Protein AF-A0A815VTD9-F1 (afdb_monomer_lite)

Foldseek 3Di:
DDPPPDPFDKDKDKDAQDPDPCNVVVVVVVVVVVVVQCPDDDPPRWHWDDWDADPNRIIITITGDDPVPDPPPPPCVDPPVPPDDD

Organism: NCBI:txid433720

Sequence (86 aa):
IGSKSKPHRCVLKRVSVARSDNEKNELALAEREVQLLSSLKHPNIVSYIELSRSHDHHLNIVIAFCEGGDLYRNDTSIGLSDVWPS

Radius of gyration: 18.08 Å; chains: 1; bounding box: 44×25×56 Å

pLDDT: mean 75.38, std 15.13, range [36.12, 90.06]

InterPro domains:
  IPR000719 Protein kinase domain [PS50011] (1-86)
  IPR001245 Serine-threonine/tyrosine-protein kinase, catalytic domain [PF07714] (7-72)
  IPR011009 Protein kinase-like domain superfamily [SSF56112] (8-73)
  IPR051131 NEK Ser/Thr protein kinase family, NIMA subfamily [PTHR44899] (4-72)

Secondary structure (DSSP, 8-state):
---------EEEEEEE--SSTTHHHHHHHHHHHHHHHHH---TTSPPEEEEEE-TTSEEEEEEE--TT--S----TTS-TTSS---

Structure (mmCIF, N/CA/C/O backbone):
data_AF-A0A815VTD9-F1
#
_entry.id   AF-A0A815VTD9-F1
#
loop_
_atom_site.group_PDB
_atom_site.id
_atom_site.type_symbol
_atom_site.label_atom_id
_atom_site.label_alt_id
_atom_site.label_comp_id
_atom_site.label_asym_id
_atom_site.label_entity_id
_atom_site.label_seq_id
_atom_site.pdbx_PDB_ins_code
_atom_site.Cartn_x
_atom_site.Cartn_y
_atom_site.Cartn_z
_atom_site.occupancy
_atom_site.B_iso_or_equiv
_atom_site.auth_seq_id
_atom_site.auth_comp_id
_atom_site.auth_asym_id
_atom_site.auth_atom_id
_atom_site.pdbx_PDB_model_num
ATOM 1 N N . ILE A 1 1 ? -1.262 -17.111 31.116 1.00 36.12 1 ILE A N 1
ATOM 2 C CA . ILE A 1 1 ? -2.213 -17.468 30.034 1.00 36.12 1 ILE A CA 1
ATOM 3 C C . ILE A 1 1 ? -1.832 -16.615 28.834 1.00 36.12 1 ILE A C 1
ATOM 5 O O . ILE A 1 1 ? -2.028 -15.410 28.877 1.00 36.12 1 ILE A O 1
ATOM 9 N N . GLY A 1 2 ? -1.134 -17.197 27.856 1.00 46.81 2 GLY A N 1
ATOM 10 C CA . GLY A 1 2 ? -0.672 -16.460 26.680 1.00 46.81 2 GLY A CA 1
ATOM 11 C C . GLY A 1 2 ? -1.856 -16.124 25.783 1.00 46.81 2 GLY A C 1
ATOM 12 O O . GLY A 1 2 ? -2.568 -17.031 25.355 1.00 46.81 2 GLY A O 1
ATOM 13 N N . SER A 1 3 ? -2.082 -14.837 25.524 1.00 45.12 3 SER A N 1
ATOM 14 C CA . SER A 1 3 ? -3.075 -14.379 24.555 1.00 45.12 3 SER A CA 1
ATOM 15 C C . SER A 1 3 ? -2.738 -14.959 23.184 1.00 45.12 3 SER A C 1
ATOM 17 O O . SER A 1 3 ? -1.826 -14.491 22.508 1.00 45.12 3 SER A O 1
ATOM 19 N N . LYS A 1 4 ? -3.459 -16.005 22.772 1.00 49.84 4 LYS A N 1
ATOM 20 C CA . LYS A 1 4 ? -3.467 -16.467 21.383 1.00 49.84 4 LYS A CA 1
ATOM 21 C C . LYS A 1 4 ? -4.074 -15.332 20.558 1.00 49.84 4 LYS A C 1
ATOM 23 O O . LYS A 1 4 ? -5.271 -15.069 20.664 1.00 49.84 4 LYS A O 1
ATOM 28 N N . SER A 1 5 ? -3.248 -14.617 19.799 1.00 58.44 5 SER A N 1
ATOM 29 C CA . SER A 1 5 ? -3.725 -13.629 18.836 1.00 58.44 5 SER A CA 1
ATOM 30 C C . SER A 1 5 ? -4.654 -14.336 17.851 1.00 58.44 5 SER A C 1
ATOM 32 O O . SER A 1 5 ? -4.314 -15.376 17.285 1.00 58.44 5 SER A O 1
ATOM 34 N N . LYS A 1 6 ? -5.873 -13.813 17.686 1.00 54.38 6 LYS A N 1
ATOM 35 C CA . LYS A 1 6 ? -6.787 -14.304 16.652 1.00 54.38 6 LYS A CA 1
ATOM 36 C C . LYS A 1 6 ? -6.090 -14.175 15.288 1.00 54.38 6 LYS A C 1
ATOM 38 O O . LYS A 1 6 ? -5.397 -13.170 15.082 1.00 54.38 6 LYS A O 1
ATOM 43 N N . PRO A 1 7 ? -6.266 -15.137 14.363 1.00 58.88 7 PRO A N 1
ATOM 44 C CA . PRO A 1 7 ? -5.778 -14.968 13.003 1.00 58.88 7 PRO A CA 1
ATOM 45 C C . PRO A 1 7 ? -6.428 -13.710 12.420 1.00 58.88 7 PRO A C 1
ATOM 47 O O . PRO A 1 7 ? -7.651 -13.628 12.299 1.00 58.88 7 PRO A O 1
ATOM 50 N N . HIS A 1 8 ? -5.612 -12.701 12.127 1.00 75.75 8 HIS A N 1
ATOM 51 C CA . HIS A 1 8 ? -6.080 -11.504 11.445 1.00 75.75 8 HIS A CA 1
ATOM 52 C C . HIS A 1 8 ? -6.209 -11.856 9.967 1.00 75.75 8 HIS A C 1
ATOM 54 O O . HIS A 1 8 ? -5.217 -12.167 9.312 1.00 75.75 8 HIS A O 1
ATOM 60 N N . ARG A 1 9 ? -7.443 -11.859 9.456 1.00 85.44 9 ARG A N 1
ATOM 61 C CA . ARG A 1 9 ? -7.674 -11.970 8.014 1.00 85.44 9 ARG A CA 1
ATOM 62 C C . ARG A 1 9 ? -7.121 -10.717 7.342 1.00 85.44 9 ARG A C 1
ATOM 64 O O . ARG A 1 9 ? -7.325 -9.606 7.832 1.00 85.44 9 ARG A O 1
ATOM 71 N N . CYS A 1 10 ? -6.459 -10.908 6.214 1.00 88.38 10 CYS A N 1
ATOM 72 C CA . CYS A 1 10 ? -5.957 -9.842 5.362 1.00 88.38 10 CYS A CA 1
ATOM 73 C C . CYS A 1 10 ? -6.347 -10.121 3.912 1.00 88.38 10 CYS A C 1
ATOM 75 O O . CYS A 1 10 ? -6.672 -11.253 3.543 1.00 88.38 10 CYS A O 1
ATOM 77 N N . VAL A 1 11 ? -6.330 -9.072 3.098 1.00 90.06 11 VAL A N 1
ATOM 78 C CA . VAL A 1 11 ? -6.450 -9.186 1.646 1.00 90.06 11 VAL A CA 1
ATOM 79 C C . VAL A 1 11 ? -5.060 -9.028 1.052 1.00 90.06 11 VAL A C 1
ATOM 81 O O . VAL A 1 11 ? -4.314 -8.127 1.434 1.00 90.06 11 VAL A O 1
ATOM 84 N N . LEU A 1 12 ? -4.732 -9.915 0.117 1.00 90.06 12 LEU A N 1
ATOM 85 C CA . LEU A 1 12 ? -3.495 -9.897 -0.646 1.00 90.06 12 LEU A CA 1
ATOM 86 C C . LEU A 1 12 ? -3.817 -9.538 -2.097 1.00 90.06 12 LEU A C 1
ATOM 88 O O . LEU A 1 12 ? -4.449 -10.324 -2.803 1.00 90.06 12 LEU A O 1
ATOM 92 N N . LYS A 1 13 ? -3.349 -8.379 -2.557 1.00 88.06 13 LYS A N 1
ATOM 93 C CA . LYS A 1 13 ? -3.392 -7.996 -3.970 1.00 88.06 13 LYS A CA 1
ATOM 94 C C . LYS A 1 13 ? -2.038 -8.293 -4.604 1.00 88.06 13 LYS A C 1
ATOM 96 O O . LYS A 1 13 ? -1.032 -7.714 -4.201 1.00 88.06 13 LYS A O 1
ATOM 101 N N . ARG A 1 14 ? -2.017 -9.197 -5.587 1.00 88.25 14 ARG A N 1
ATOM 102 C CA . ARG A 1 14 ? -0.807 -9.580 -6.324 1.00 88.25 14 ARG A CA 1
ATOM 103 C C . ARG A 1 14 ? -0.779 -8.904 -7.692 1.00 88.25 14 ARG A C 1
ATOM 105 O O . ARG A 1 14 ? -1.739 -9.019 -8.448 1.00 88.25 14 ARG A O 1
ATOM 112 N N . VAL A 1 15 ? 0.324 -8.238 -8.010 1.00 86.31 15 VAL A N 1
ATOM 113 C CA . VAL A 1 15 ? 0.550 -7.535 -9.281 1.00 86.31 15 VAL A CA 1
ATOM 114 C C . VAL A 1 15 ? 1.824 -8.078 -9.917 1.00 86.31 15 VAL A C 1
ATOM 116 O O . VAL A 1 15 ? 2.841 -8.189 -9.239 1.00 86.31 15 VAL A O 1
ATOM 119 N N . SER A 1 16 ? 1.777 -8.450 -11.197 1.00 84.75 16 SER A N 1
ATOM 120 C CA . SER A 1 16 ? 2.964 -8.904 -11.931 1.00 84.75 16 SER A CA 1
ATOM 121 C C . SER A 1 16 ? 3.780 -7.701 -12.390 1.00 84.75 16 SER A C 1
ATOM 123 O O . SER A 1 16 ? 3.242 -6.804 -13.034 1.00 84.75 16 SER A O 1
ATOM 125 N N . VAL A 1 17 ? 5.069 -7.683 -12.059 1.00 82.50 17 VAL A N 1
ATOM 126 C CA . VAL A 1 17 ? 6.014 -6.667 -12.524 1.00 82.50 17 VAL A CA 1
ATOM 127 C C . VAL A 1 17 ? 6.844 -7.283 -13.639 1.00 82.50 17 VAL A C 1
ATOM 129 O O . VAL A 1 17 ? 7.610 -8.223 -13.422 1.00 82.50 17 VAL A O 1
ATOM 132 N N . ALA A 1 18 ? 6.686 -6.767 -14.856 1.00 79.00 18 ALA A N 1
ATOM 133 C CA . ALA A 1 18 ? 7.460 -7.242 -15.994 1.00 79.00 18 ALA A CA 1
ATOM 134 C C . ALA A 1 18 ? 8.961 -6.989 -15.768 1.00 79.00 18 ALA A C 1
ATOM 136 O O . ALA A 1 18 ? 9.363 -5.892 -15.375 1.00 79.00 18 ALA A O 1
ATOM 137 N N . ARG A 1 19 ? 9.801 -7.986 -16.077 1.00 70.25 19 ARG A N 1
ATOM 138 C CA . ARG A 1 19 ? 11.267 -7.840 -16.094 1.00 70.25 19 ARG A CA 1
ATOM 139 C C . ARG A 1 19 ? 11.672 -7.017 -17.317 1.00 70.25 19 ARG A C 1
ATOM 141 O O . ARG A 1 19 ? 12.009 -7.565 -18.360 1.00 70.25 19 ARG A O 1
ATOM 148 N N . SER A 1 20 ? 11.554 -5.705 -17.197 1.00 74.06 20 SER A N 1
ATOM 149 C CA . SER A 1 20 ? 11.861 -4.727 -18.240 1.00 74.06 20 SER A CA 1
ATOM 150 C C . SER A 1 20 ? 12.492 -3.490 -17.607 1.00 74.06 20 SER A C 1
ATOM 152 O O . SER A 1 20 ? 12.501 -3.363 -16.383 1.00 74.06 20 SER A O 1
ATOM 154 N N . ASP A 1 21 ? 12.963 -2.549 -18.421 1.00 75.56 21 ASP A N 1
ATOM 155 C CA . ASP A 1 21 ? 13.530 -1.280 -17.941 1.00 75.56 21 ASP A CA 1
ATOM 156 C C . ASP A 1 21 ? 12.557 -0.485 -17.044 1.00 75.56 21 ASP A C 1
ATOM 158 O O . ASP A 1 21 ? 12.977 0.309 -16.199 1.00 75.56 21 ASP A O 1
ATOM 162 N N . ASN A 1 22 ? 11.254 -0.765 -17.156 1.00 78.00 22 ASN A N 1
ATOM 163 C CA . ASN A 1 22 ? 10.203 -0.146 -16.355 1.00 78.00 22 ASN A CA 1
ATOM 164 C C . ASN A 1 22 ? 10.098 -0.707 -14.930 1.00 78.00 22 ASN A C 1
ATOM 166 O O . ASN A 1 22 ? 9.423 -0.099 -14.106 1.00 78.00 22 ASN A O 1
ATOM 170 N N . GLU A 1 23 ? 10.768 -1.816 -14.597 1.00 81.88 23 GLU A N 1
ATOM 171 C CA . GLU A 1 23 ? 10.715 -2.447 -13.269 1.00 81.88 23 GLU A CA 1
ATOM 172 C C . GLU A 1 23 ? 10.981 -1.439 -12.140 1.00 81.88 23 GLU A C 1
ATOM 174 O O . GLU A 1 23 ? 10.239 -1.382 -11.160 1.00 81.88 23 GLU A O 1
ATOM 179 N N . LYS A 1 24 ? 12.017 -0.604 -12.295 1.00 83.88 24 LYS A N 1
ATOM 180 C CA . LYS A 1 24 ? 12.364 0.439 -11.317 1.00 83.88 24 LYS A CA 1
ATOM 181 C C . LYS A 1 24 ? 11.254 1.474 -11.150 1.00 83.88 24 LYS A C 1
ATOM 183 O O . LYS A 1 24 ? 11.028 1.944 -10.041 1.00 83.88 24 LYS A O 1
ATOM 188 N N . ASN A 1 25 ? 10.582 1.832 -12.242 1.00 86.44 25 ASN A N 1
ATOM 189 C CA . ASN A 1 25 ? 9.486 2.790 -12.211 1.00 86.44 25 ASN A CA 1
ATOM 190 C C . ASN A 1 25 ? 8.248 2.191 -11.530 1.00 86.44 25 ASN A C 1
ATOM 192 O O . ASN A 1 25 ? 7.667 2.833 -10.663 1.00 86.44 25 ASN A O 1
ATOM 196 N N . GLU A 1 26 ? 7.897 0.944 -11.850 1.00 83.75 26 GLU A N 1
ATOM 197 C CA . GLU A 1 26 ? 6.793 0.222 -11.202 1.00 83.75 26 GLU A CA 1
ATOM 198 C C . GLU A 1 26 ? 7.020 0.068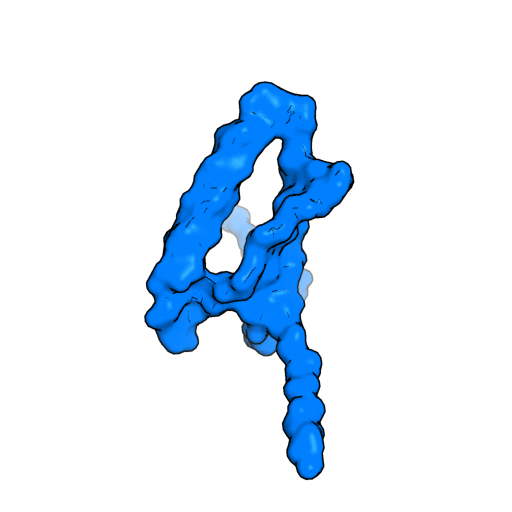 -9.691 1.00 83.75 26 GLU A C 1
ATOM 200 O O . GLU A 1 26 ? 6.110 0.286 -8.893 1.00 83.75 26 GLU A O 1
ATOM 205 N N . LEU A 1 27 ? 8.257 -0.228 -9.277 1.00 83.88 27 LEU A N 1
ATOM 206 C CA . LEU A 1 27 ? 8.643 -0.253 -7.863 1.00 83.88 27 LEU A CA 1
ATOM 207 C C . LEU A 1 27 ? 8.480 1.117 -7.200 1.00 83.88 27 LEU A C 1
ATOM 209 O O . LEU A 1 27 ? 7.873 1.200 -6.137 1.00 83.88 27 LEU A O 1
ATOM 213 N N . ALA A 1 28 ? 8.962 2.189 -7.834 1.00 87.38 28 ALA A N 1
ATOM 214 C CA . ALA A 1 28 ? 8.837 3.543 -7.296 1.00 87.38 28 ALA A CA 1
ATOM 215 C C . ALA A 1 28 ? 7.367 3.985 -7.158 1.00 87.38 28 ALA A C 1
ATOM 217 O O . ALA A 1 28 ? 7.000 4.653 -6.189 1.00 87.38 28 ALA A O 1
ATOM 218 N N . LEU A 1 29 ? 6.505 3.597 -8.105 1.00 86.00 29 LEU A N 1
ATOM 219 C CA . LEU A 1 29 ? 5.064 3.841 -8.022 1.00 86.00 29 LEU A CA 1
ATOM 220 C C . LEU A 1 29 ? 4.432 3.064 -6.862 1.00 86.00 29 LEU A C 1
ATOM 222 O O . LEU A 1 29 ? 3.673 3.650 -6.088 1.00 86.00 29 LEU A O 1
ATOM 226 N N . ALA A 1 30 ? 4.791 1.790 -6.692 1.00 84.12 30 ALA A N 1
ATOM 227 C CA . ALA A 1 30 ? 4.310 0.973 -5.583 1.00 84.12 30 ALA A CA 1
ATOM 228 C C . ALA A 1 30 ? 4.768 1.520 -4.220 1.00 84.12 30 ALA A C 1
ATOM 230 O O . ALA A 1 30 ? 3.964 1.628 -3.299 1.00 84.12 30 ALA A O 1
ATOM 231 N N . GLU A 1 31 ? 6.030 1.936 -4.086 1.00 86.19 31 GLU A N 1
ATOM 232 C CA . GLU A 1 31 ? 6.548 2.578 -2.870 1.00 86.19 31 GLU A CA 1
ATOM 233 C C . GLU A 1 31 ? 5.791 3.867 -2.536 1.00 86.19 31 GLU A C 1
ATOM 235 O O . GLU A 1 31 ? 5.466 4.126 -1.374 1.00 86.19 31 GLU A O 1
ATOM 240 N N . ARG A 1 32 ? 5.456 4.665 -3.556 1.00 87.88 32 ARG A N 1
ATOM 241 C CA . ARG A 1 32 ? 4.664 5.883 -3.375 1.00 87.88 32 ARG A CA 1
ATOM 242 C C . ARG A 1 32 ? 3.240 5.574 -2.921 1.00 87.88 32 ARG A C 1
ATOM 244 O O . ARG A 1 32 ? 2.730 6.249 -2.029 1.00 87.88 32 ARG A O 1
ATOM 251 N N . GLU A 1 33 ? 2.607 4.558 -3.499 1.00 83.25 33 GLU A N 1
ATOM 252 C CA . GLU A 1 33 ? 1.288 4.087 -3.070 1.00 83.25 33 GLU A CA 1
ATOM 253 C C . GLU A 1 33 ? 1.327 3.619 -1.607 1.00 83.25 33 GLU A C 1
ATOM 255 O O . GLU A 1 33 ? 0.491 4.033 -0.808 1.00 83.25 33 GLU A O 1
ATOM 260 N N . VAL A 1 34 ? 2.356 2.866 -1.211 1.00 84.19 34 VAL A N 1
ATOM 261 C CA . VAL A 1 34 ? 2.581 2.450 0.182 1.00 84.19 34 VAL A CA 1
ATOM 262 C C . VAL A 1 34 ? 2.754 3.635 1.124 1.00 84.19 34 VAL A C 1
ATOM 264 O O . VAL A 1 34 ? 2.145 3.661 2.195 1.00 84.19 34 VAL A O 1
ATOM 267 N N . GLN A 1 35 ? 3.568 4.629 0.764 1.00 87.94 35 GLN A N 1
ATOM 268 C CA . GLN A 1 35 ? 3.739 5.829 1.588 1.00 87.94 35 GLN A CA 1
ATOM 269 C C . GLN A 1 35 ? 2.414 6.563 1.795 1.00 87.94 35 GLN A C 1
ATOM 271 O O . GLN A 1 35 ? 2.089 6.951 2.917 1.00 87.94 35 GLN A O 1
ATOM 276 N N . LEU A 1 36 ? 1.623 6.711 0.733 1.00 86.44 36 LEU A N 1
ATOM 277 C CA . LEU A 1 36 ? 0.310 7.338 0.820 1.00 86.44 36 LEU A CA 1
ATOM 278 C C . LEU A 1 36 ? -0.629 6.511 1.704 1.00 86.44 36 LEU A C 1
ATOM 280 O O . LEU A 1 36 ? -1.154 7.031 2.687 1.00 86.44 36 LEU A O 1
ATOM 284 N N . LEU A 1 37 ? -0.783 5.216 1.429 1.00 82.69 37 LEU A N 1
ATOM 285 C CA . LEU A 1 37 ? -1.695 4.336 2.161 1.00 82.69 37 LEU A CA 1
ATOM 286 C C . LEU A 1 37 ? -1.304 4.149 3.635 1.00 82.69 37 LEU A C 1
ATOM 288 O O . LEU A 1 37 ? -2.177 4.074 4.496 1.00 82.69 37 LEU A O 1
ATOM 292 N N . SER A 1 38 ? -0.008 4.119 3.952 1.00 84.25 38 SER A N 1
ATOM 293 C CA . SER A 1 38 ? 0.481 4.024 5.337 1.00 84.25 38 SER A CA 1
ATOM 294 C C . SER A 1 38 ? 0.244 5.304 6.148 1.00 84.25 38 SER A C 1
ATOM 296 O O . SER A 1 38 ? 0.112 5.243 7.375 1.00 84.25 38 SER A O 1
ATOM 298 N N . SER A 1 39 ? 0.143 6.458 5.477 1.00 85.06 39 SER A N 1
ATOM 299 C CA . SER A 1 39 ? -0.196 7.737 6.112 1.00 85.06 39 SER A CA 1
ATOM 300 C C . SER A 1 39 ? -1.699 7.895 6.391 1.00 85.06 39 SER A C 1
ATOM 302 O O . SER A 1 39 ? -2.087 8.642 7.291 1.00 85.06 39 SER A O 1
ATOM 304 N N . LEU A 1 40 ? -2.557 7.164 5.669 1.00 81.12 40 LEU A N 1
ATOM 305 C CA . LEU A 1 40 ? -4.012 7.259 5.779 1.0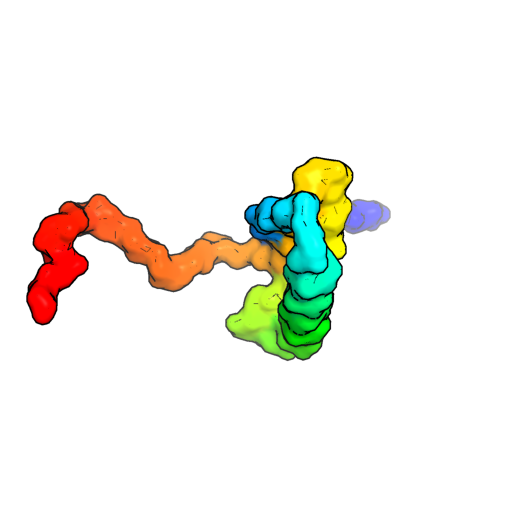0 81.12 40 LEU A CA 1
ATOM 306 C C . LEU A 1 40 ? -4.543 6.442 6.966 1.00 81.12 40 LEU A C 1
ATOM 308 O O . LEU A 1 40 ? -4.958 5.293 6.834 1.00 81.12 40 LEU A O 1
ATOM 312 N N . LYS A 1 41 ? -4.566 7.063 8.148 1.00 79.44 41 LYS A N 1
ATOM 313 C CA . LYS A 1 41 ? -5.159 6.490 9.367 1.00 79.44 41 LYS A CA 1
ATOM 314 C C . LYS A 1 41 ? -6.499 7.153 9.671 1.00 79.44 41 LYS A C 1
ATOM 316 O O . LYS A 1 41 ? -6.544 8.203 10.307 1.00 79.44 41 LYS A O 1
ATOM 321 N N . HIS A 1 42 ? -7.591 6.540 9.220 1.00 84.62 42 HIS A N 1
ATOM 322 C CA . HIS A 1 42 ? -8.947 7.047 9.432 1.00 84.62 42 HIS A CA 1
ATOM 323 C C . HIS A 1 42 ? -9.936 5.885 9.644 1.00 84.62 42 HIS A C 1
ATOM 325 O O . HIS A 1 42 ? -9.796 4.869 8.965 1.00 84.62 42 HIS A O 1
ATOM 331 N N . PRO A 1 43 ? -10.958 6.014 10.516 1.00 80.75 43 PRO A N 1
ATOM 332 C CA . PRO A 1 43 ? -11.929 4.946 10.803 1.00 80.75 43 PRO A CA 1
ATOM 333 C C . PRO A 1 43 ? -12.663 4.389 9.573 1.00 80.75 43 PRO A C 1
ATOM 335 O O . PRO A 1 43 ? -13.104 3.247 9.597 1.00 80.75 43 PRO A O 1
ATOM 338 N N . ASN A 1 44 ? -12.760 5.176 8.498 1.00 83.62 44 ASN A N 1
ATOM 339 C CA . ASN A 1 44 ? -13.446 4.792 7.257 1.00 83.62 44 ASN A CA 1
ATOM 340 C C . ASN A 1 44 ? -12.491 4.488 6.086 1.00 83.62 44 ASN A C 1
ATOM 342 O O . ASN A 1 44 ? -12.947 4.396 4.951 1.00 83.62 44 ASN A O 1
ATOM 346 N N . ILE A 1 45 ? -11.178 4.395 6.324 1.00 83.12 45 ILE A N 1
ATOM 347 C CA . ILE A 1 45 ? -10.193 4.053 5.287 1.00 83.12 45 ILE A CA 1
ATOM 348 C C . ILE A 1 45 ? -9.568 2.705 5.631 1.00 83.12 45 ILE A C 1
ATOM 350 O O . ILE A 1 45 ? -9.120 2.477 6.756 1.00 83.12 45 ILE A O 1
ATOM 354 N N . VAL A 1 46 ? -9.531 1.805 4.648 1.00 82.38 46 VAL A N 1
ATOM 355 C CA . VAL A 1 46 ? -8.912 0.488 4.807 1.00 82.38 46 VAL A CA 1
ATOM 356 C C . VAL A 1 46 ? -7.425 0.663 5.093 1.00 82.38 46 VAL A C 1
ATOM 358 O O . VAL A 1 46 ? -6.697 1.281 4.320 1.00 82.38 46 VAL A O 1
ATOM 361 N N . SER A 1 47 ? -6.978 0.116 6.221 1.00 82.50 47 SER A N 1
ATOM 362 C CA . SER A 1 47 ? -5.591 0.249 6.654 1.00 82.50 47 SER A CA 1
ATOM 363 C C . SER A 1 47 ? -4.669 -0.648 5.835 1.00 82.50 47 SER A C 1
ATOM 365 O O . SER A 1 47 ? -4.907 -1.851 5.685 1.00 82.50 47 SER A O 1
ATOM 367 N N . TYR A 1 48 ? -3.586 -0.057 5.346 1.00 86.12 48 TYR A N 1
ATOM 368 C CA . TYR A 1 48 ? -2.484 -0.786 4.740 1.00 86.12 48 TYR A CA 1
ATOM 369 C C . TYR A 1 48 ? -1.652 -1.520 5.800 1.00 86.12 48 TYR A C 1
ATOM 371 O O . TYR A 1 48 ? -1.475 -1.017 6.911 1.00 86.12 48 TYR A O 1
ATOM 379 N N . ILE A 1 49 ? -1.155 -2.710 5.447 1.00 85.19 49 ILE A N 1
ATOM 380 C CA . ILE A 1 49 ? -0.364 -3.566 6.337 1.00 85.19 49 ILE A CA 1
ATOM 381 C C . ILE A 1 49 ? 1.083 -3.663 5.844 1.00 85.19 49 ILE A C 1
ATOM 383 O O . ILE A 1 49 ? 1.994 -3.287 6.577 1.00 85.19 49 ILE A O 1
ATOM 387 N N . GLU A 1 50 ? 1.308 -4.162 4.626 1.00 85.75 50 GLU A N 1
ATOM 388 C CA . GLU A 1 50 ? 2.655 -4.476 4.128 1.00 85.75 50 GLU A CA 1
ATOM 389 C C . GLU A 1 50 ? 2.706 -4.534 2.593 1.00 85.75 50 GLU A C 1
ATOM 391 O O . GLU A 1 50 ? 1.707 -4.825 1.938 1.00 85.75 50 GLU A O 1
ATOM 396 N N . LEU A 1 51 ? 3.889 -4.296 2.025 1.00 87.06 51 LEU A N 1
ATOM 397 C CA . LEU A 1 51 ? 4.223 -4.491 0.621 1.00 87.06 51 LEU A CA 1
ATOM 398 C C . LEU A 1 51 ? 5.436 -5.404 0.602 1.00 87.06 51 LEU A C 1
ATOM 400 O O . LEU A 1 51 ? 6.475 -5.073 1.171 1.00 87.06 51 LEU A O 1
ATOM 404 N N . SER A 1 52 ? 5.307 -6.539 -0.070 1.00 87.06 52 SER A N 1
ATOM 405 C CA . SER A 1 52 ? 6.407 -7.479 -0.242 1.00 87.06 52 SER A CA 1
ATOM 406 C C . SER A 1 52 ? 6.601 -7.812 -1.710 1.00 87.06 52 SER A C 1
ATOM 408 O O . SER A 1 52 ? 5.669 -7.787 -2.516 1.00 87.06 52 SER A O 1
ATOM 410 N N . ARG A 1 53 ? 7.841 -8.133 -2.068 1.00 86.25 53 ARG A N 1
ATOM 411 C CA . ARG A 1 53 ? 8.189 -8.583 -3.409 1.00 86.25 53 ARG A CA 1
ATOM 412 C C . ARG A 1 53 ? 8.474 -10.076 -3.389 1.00 86.25 53 ARG A C 1
ATOM 414 O O . ARG A 1 53 ? 9.296 -10.546 -2.607 1.00 86.25 53 ARG A O 1
ATOM 421 N N . SER A 1 54 ? 7.810 -10.816 -4.264 1.00 84.62 54 SER A N 1
ATOM 422 C CA . SER A 1 54 ? 8.064 -12.239 -4.452 1.00 84.62 54 SER A CA 1
ATOM 423 C C . SER A 1 54 ? 9.203 -12.479 -5.445 1.00 84.62 54 SER A C 1
ATOM 425 O O . SER A 1 54 ? 9.478 -11.673 -6.336 1.00 84.62 54 SER A O 1
ATOM 427 N N . HIS A 1 55 ? 9.860 -13.631 -5.300 1.00 82.38 55 HIS A N 1
ATOM 428 C CA . HIS A 1 55 ? 10.964 -14.063 -6.164 1.00 82.38 55 HIS A CA 1
ATOM 429 C C . HIS A 1 55 ? 10.541 -14.273 -7.634 1.00 82.38 55 HIS A C 1
ATOM 431 O O . HIS A 1 55 ? 11.363 -14.245 -8.547 1.00 82.38 55 HIS A 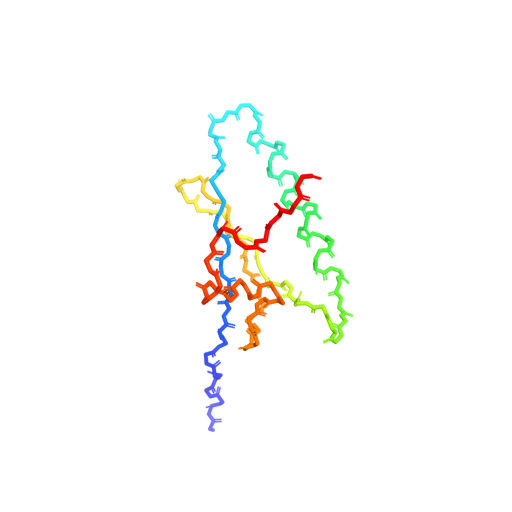O 1
ATOM 437 N N . ASP A 1 56 ? 9.244 -14.456 -7.868 1.00 85.75 56 ASP A N 1
ATOM 438 C CA . ASP A 1 56 ? 8.611 -14.631 -9.175 1.00 85.75 56 ASP A CA 1
ATOM 439 C C . ASP A 1 56 ? 8.183 -13.300 -9.833 1.00 85.75 56 ASP A C 1
ATOM 441 O O . ASP A 1 56 ? 7.384 -13.309 -10.763 1.00 85.75 56 ASP A O 1
ATOM 445 N N . HIS A 1 57 ? 8.738 -12.165 -9.387 1.00 82.8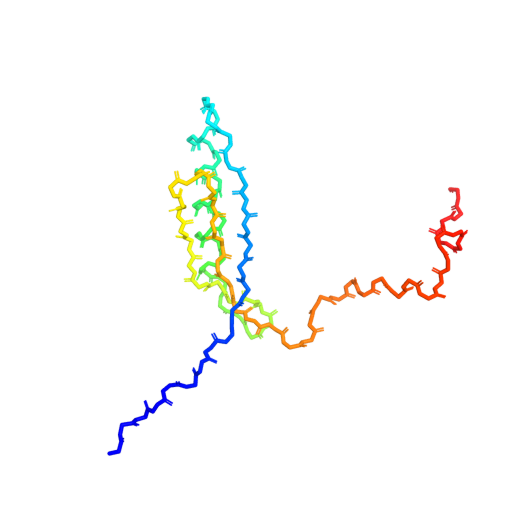1 57 HIS A N 1
ATOM 446 C CA . HIS A 1 57 ? 8.468 -10.814 -9.915 1.00 82.81 57 HIS A CA 1
ATOM 447 C C . HIS A 1 57 ? 7.049 -10.307 -9.693 1.00 82.81 57 HIS A C 1
ATOM 449 O O . HIS A 1 57 ? 6.565 -9.467 -10.444 1.00 82.81 57 HIS A O 1
ATOM 455 N N . HIS A 1 58 ? 6.403 -10.748 -8.620 1.00 87.56 58 HIS A N 1
ATOM 456 C CA . HIS A 1 58 ? 5.159 -10.134 -8.181 1.00 87.56 58 HIS A CA 1
ATOM 457 C C . HIS A 1 58 ? 5.371 -9.161 -7.024 1.00 87.56 58 HIS A C 1
ATOM 459 O O . HIS A 1 58 ? 6.164 -9.408 -6.113 1.00 87.56 58 HIS A O 1
ATOM 465 N N . LEU A 1 59 ? 4.609 -8.073 -7.047 1.00 88.06 59 LEU A N 1
ATOM 466 C CA . LEU A 1 59 ? 4.371 -7.216 -5.895 1.00 88.06 59 LEU A CA 1
ATOM 467 C C . LEU A 1 59 ? 3.106 -7.679 -5.182 1.00 88.06 59 LEU A C 1
ATOM 469 O O . LEU A 1 59 ? 2.078 -7.943 -5.803 1.00 88.06 59 LEU A O 1
ATOM 473 N N . ASN A 1 60 ? 3.202 -7.776 -3.868 1.00 88.44 60 ASN A N 1
ATOM 474 C CA . ASN A 1 60 ? 2.145 -8.215 -2.979 1.00 88.44 60 ASN A CA 1
ATOM 475 C C . ASN A 1 60 ? 1.793 -7.066 -2.046 1.00 88.44 60 ASN A C 1
ATOM 477 O O . ASN A 1 60 ? 2.609 -6.695 -1.207 1.00 88.44 60 ASN A O 1
ATOM 481 N N . ILE A 1 61 ? 0.582 -6.537 -2.169 1.00 88.81 61 ILE A N 1
ATOM 482 C CA . ILE A 1 61 ? 0.055 -5.499 -1.286 1.00 88.81 61 ILE A CA 1
ATOM 483 C C . ILE A 1 61 ? -0.886 -6.179 -0.294 1.00 88.81 61 ILE A C 1
ATOM 485 O O . ILE A 1 61 ? -1.890 -6.777 -0.687 1.00 88.81 61 ILE A O 1
ATOM 489 N N . VAL A 1 62 ? -0.549 -6.101 0.988 1.00 89.00 62 VAL A N 1
ATOM 490 C CA . VAL A 1 62 ? -1.320 -6.660 2.095 1.00 89.00 62 VAL A CA 1
ATOM 491 C C . VAL A 1 62 ? -2.088 -5.532 2.771 1.00 89.00 62 VAL A C 1
ATOM 493 O O . VAL A 1 62 ? -1.504 -4.544 3.220 1.00 89.00 62 VAL A O 1
ATOM 496 N N . ILE A 1 63 ? -3.405 -5.688 2.866 1.00 88.31 63 ILE A N 1
ATOM 497 C CA . ILE A 1 63 ? -4.305 -4.712 3.492 1.00 88.31 63 ILE A CA 1
ATOM 498 C C . ILE A 1 63 ? -5.259 -5.393 4.476 1.00 88.31 63 ILE A C 1
ATOM 500 O O . ILE A 1 63 ? -5.446 -6.616 4.450 1.00 88.31 63 ILE A O 1
ATOM 504 N N . ALA A 1 64 ? -5.869 -4.598 5.355 1.00 87.06 64 ALA A N 1
ATOM 505 C CA . ALA A 1 64 ? -6.872 -5.076 6.297 1.00 87.06 64 ALA A CA 1
ATOM 506 C C . ALA A 1 64 ? -8.085 -5.685 5.573 1.00 87.06 64 ALA A C 1
ATOM 508 O O . ALA A 1 64 ? -8.568 -5.153 4.575 1.00 87.06 64 ALA A O 1
ATOM 509 N N . PHE A 1 65 ? -8.585 -6.810 6.088 1.00 85.62 65 PHE A N 1
ATOM 510 C CA . PHE A 1 65 ? -9.787 -7.450 5.560 1.00 85.62 65 PHE A CA 1
ATOM 511 C C . PHE A 1 65 ? -11.056 -6.736 6.039 1.00 85.62 65 PHE A C 1
ATOM 513 O O . PHE A 1 65 ? -11.246 -6.545 7.241 1.00 85.62 65 PHE A O 1
ATOM 520 N N . CYS A 1 66 ? -11.951 -6.415 5.104 1.00 83.44 66 CYS A N 1
ATOM 521 C CA . CYS A 1 66 ? -13.263 -5.833 5.379 1.00 83.44 66 CYS A CA 1
ATOM 522 C C . CYS A 1 66 ? -14.362 -6.877 5.133 1.00 83.44 66 CYS A C 1
ATOM 524 O O . CYS A 1 66 ? -14.502 -7.380 4.023 1.00 83.44 66 CYS A O 1
ATOM 526 N N . GLU A 1 67 ? -15.165 -7.189 6.157 1.00 79.81 67 GLU A N 1
ATOM 527 C CA . GLU A 1 67 ? -16.219 -8.219 6.077 1.00 79.81 67 GLU A CA 1
ATOM 528 C C . GLU A 1 67 ? -17.337 -7.897 5.074 1.00 79.81 67 GLU A C 1
ATOM 530 O O . GLU A 1 67 ? -17.967 -8.817 4.562 1.00 79.81 67 GLU A O 1
ATOM 535 N N . GLY A 1 68 ? -17.568 -6.615 4.772 1.00 76.44 68 GLY A N 1
ATOM 536 C CA . GLY A 1 68 ? -18.632 -6.162 3.870 1.00 76.44 68 GLY A CA 1
ATOM 537 C C . GLY A 1 68 ? -18.331 -6.291 2.373 1.00 76.44 68 GLY A C 1
ATOM 538 O O . GLY A 1 68 ? -19.224 -6.025 1.575 1.00 76.44 68 GLY A O 1
ATOM 539 N N . GLY A 1 69 ? -17.114 -6.693 1.989 1.00 74.19 69 GLY A N 1
ATOM 540 C CA . GLY A 1 69 ? -16.690 -6.701 0.584 1.00 74.19 69 GLY A CA 1
ATOM 541 C C . GLY A 1 69 ? -16.561 -5.290 -0.001 1.00 74.19 69 GLY A C 1
ATOM 542 O O . GLY A 1 69 ? -16.406 -4.313 0.734 1.00 74.19 69 GLY A O 1
ATOM 543 N N . ASP A 1 70 ? -16.579 -5.182 -1.326 1.00 77.31 70 ASP A N 1
ATOM 544 C CA . ASP A 1 70 ? -16.599 -3.905 -2.034 1.00 77.31 70 ASP A CA 1
ATOM 545 C C . ASP A 1 70 ? -18.036 -3.391 -2.249 1.00 77.31 70 ASP A C 1
ATOM 547 O O . ASP A 1 70 ? -19.006 -4.148 -2.253 1.00 77.31 70 ASP A O 1
ATOM 551 N N . LEU A 1 71 ? -18.180 -2.074 -2.424 1.00 72.31 71 LEU A N 1
ATOM 552 C CA . LEU A 1 71 ? -19.481 -1.442 -2.678 1.00 72.31 71 LEU A CA 1
ATOM 553 C C . LEU A 1 71 ? -20.042 -1.783 -4.069 1.00 72.31 71 LEU A C 1
ATOM 555 O O . LEU A 1 71 ? -21.234 -1.588 -4.305 1.00 72.31 71 LEU A O 1
ATOM 559 N N . TYR A 1 72 ? -19.208 -2.282 -4.987 1.00 65.31 72 TYR A N 1
ATOM 560 C CA . TYR A 1 72 ? -19.580 -2.601 -6.360 1.00 65.31 72 TYR A CA 1
ATOM 561 C C . TYR A 1 72 ? -19.999 -4.066 -6.466 1.00 65.31 72 TYR A C 1
ATOM 563 O O . TYR A 1 72 ? -19.452 -4.877 -7.214 1.00 65.31 72 TYR A O 1
ATOM 571 N N . ARG A 1 73 ? -21.044 -4.417 -5.716 1.00 54.16 73 ARG A N 1
ATOM 572 C CA . ARG A 1 73 ? -21.715 -5.693 -5.913 1.00 54.16 73 ARG A CA 1
ATOM 573 C C . ARG A 1 73 ? -22.446 -5.625 -7.252 1.00 54.16 73 ARG A C 1
ATOM 575 O O . ARG A 1 73 ? -23.580 -5.159 -7.307 1.00 54.16 73 ARG A O 1
ATOM 582 N N . ASN A 1 74 ? -21.797 -6.086 -8.323 1.00 53.00 74 ASN A N 1
ATOM 583 C CA . ASN A 1 74 ? -22.485 -6.460 -9.555 1.00 53.00 74 ASN A CA 1
ATOM 584 C C . ASN A 1 74 ? -23.463 -7.575 -9.183 1.00 53.00 74 ASN A C 1
ATOM 586 O O . ASN A 1 74 ? -23.107 -8.757 -9.173 1.00 53.00 74 ASN A O 1
ATOM 590 N N . ASP A 1 75 ? -24.687 -7.200 -8.822 1.00 53.06 75 ASP A N 1
ATOM 591 C CA . ASP A 1 75 ? -25.805 -8.122 -8.761 1.00 53.06 75 ASP A CA 1
ATOM 592 C C . ASP A 1 75 ? -26.038 -8.619 -10.188 1.00 53.06 75 ASP A C 1
ATOM 594 O O . ASP A 1 75 ? -26.801 -8.059 -10.965 1.00 53.06 75 ASP A O 1
ATOM 598 N N . THR A 1 76 ? -25.303 -9.661 -10.568 1.00 49.06 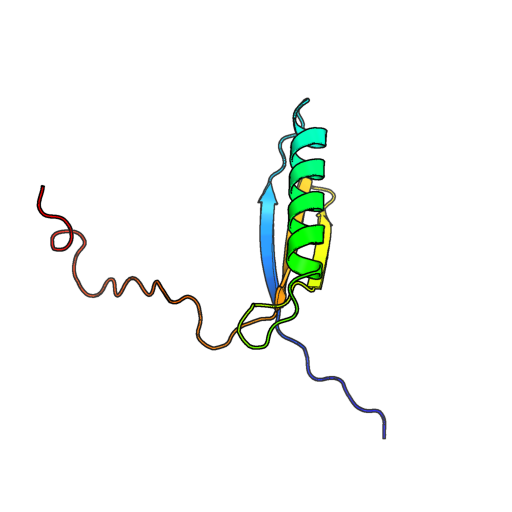76 THR A N 1
ATOM 599 C CA . THR A 1 76 ? -25.370 -10.270 -11.903 1.00 49.06 76 THR A CA 1
ATOM 600 C C . THR A 1 76 ? -26.651 -11.112 -12.047 1.00 49.06 76 THR A C 1
ATOM 602 O O . THR A 1 76 ? -26.762 -11.950 -12.935 1.00 49.06 76 THR A O 1
ATOM 605 N N . SER A 1 77 ? -27.635 -10.898 -11.165 1.00 45.88 77 SER A N 1
ATOM 606 C CA . SER A 1 77 ? -29.004 -11.400 -11.293 1.00 45.88 77 SER A CA 1
ATOM 607 C C . SER A 1 77 ? -29.844 -10.569 -12.271 1.00 45.88 77 SER A C 1
ATOM 609 O O . SER A 1 77 ? -30.920 -11.014 -12.664 1.00 45.88 77 SER A O 1
ATOM 611 N N . ILE A 1 78 ? -29.361 -9.399 -12.703 1.00 56.31 78 ILE A N 1
ATOM 612 C CA . ILE A 1 78 ? -29.862 -8.709 -13.896 1.00 56.31 78 ILE A CA 1
ATOM 613 C C . ILE A 1 78 ? -28.897 -8.980 -15.049 1.00 56.31 78 ILE A C 1
ATOM 615 O O . ILE A 1 78 ? -27.691 -8.756 -14.943 1.00 56.31 78 ILE A O 1
ATOM 619 N N . GLY A 1 79 ? -29.418 -9.554 -16.133 1.00 46.41 79 GLY A N 1
ATOM 620 C CA . GLY A 1 79 ? -28.625 -9.890 -17.307 1.00 46.41 79 GLY A CA 1
ATOM 621 C C . GLY A 1 79 ? -27.890 -8.658 -17.834 1.00 46.41 79 GLY A C 1
ATOM 622 O O . GLY A 1 79 ? -28.430 -7.556 -17.858 1.00 46.41 79 GLY A O 1
ATOM 623 N N . LEU A 1 80 ? -26.661 -8.862 -18.308 1.00 47.38 80 LEU A N 1
ATOM 624 C CA . LEU A 1 80 ? -25.813 -7.860 -18.973 1.00 47.38 80 LEU A CA 1
ATOM 625 C C . LEU A 1 80 ? -26.462 -7.180 -20.205 1.00 47.38 80 LEU A C 1
ATOM 627 O O . LEU A 1 80 ? -25.825 -6.339 -20.831 1.00 47.38 80 LEU A O 1
ATOM 631 N N . SER A 1 81 ? -27.708 -7.512 -20.558 1.00 56.50 81 SER A N 1
ATOM 632 C CA . SER A 1 81 ? -28.526 -6.798 -21.543 1.00 56.50 81 SER A CA 1
ATOM 633 C C . SER A 1 81 ? -29.205 -5.536 -21.002 1.00 56.50 81 SER A C 1
ATOM 635 O O . SER A 1 81 ? -29.622 -4.705 -21.805 1.00 56.50 81 SER A O 1
ATOM 637 N N . ASP A 1 82 ? -29.322 -5.372 -19.680 1.00 55.16 82 ASP A N 1
ATOM 638 C CA . ASP A 1 82 ? -30.272 -4.403 -19.106 1.00 55.16 82 ASP A CA 1
ATOM 639 C C . ASP A 1 82 ? -29.618 -3.138 -18.530 1.00 55.16 82 ASP A C 1
ATOM 641 O O . ASP A 1 82 ? -30.313 -2.229 -18.077 1.00 55.16 82 ASP A O 1
ATOM 645 N N . VAL A 1 83 ? -28.286 -3.028 -18.563 1.00 58.16 83 VAL A N 1
ATOM 646 C CA . VAL A 1 83 ? -27.566 -1.861 -18.026 1.00 58.16 83 VAL A CA 1
ATOM 647 C C . VAL A 1 83 ? -26.562 -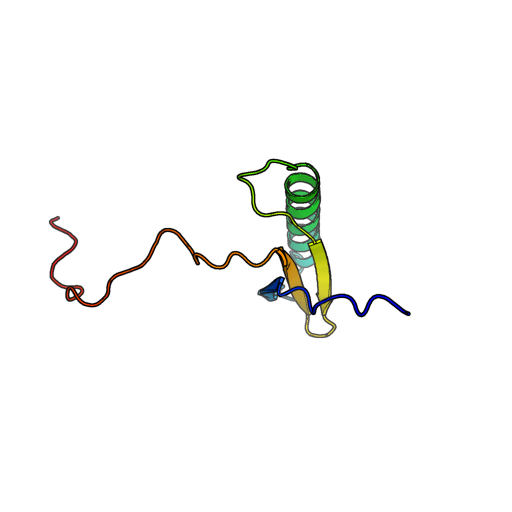1.329 -19.043 1.00 58.16 83 VAL A C 1
ATOM 649 O O . VAL A 1 83 ? -25.360 -1.469 -18.854 1.00 58.16 83 VAL A O 1
ATOM 652 N N . TRP A 1 84 ? -27.068 -0.738 -20.131 1.00 40.09 84 TRP A N 1
ATOM 653 C CA . TRP A 1 84 ? -26.550 0.511 -20.721 1.00 40.09 84 TRP A CA 1
ATOM 654 C C . TRP A 1 84 ? -27.417 0.942 -21.924 1.00 40.09 84 TRP A C 1
ATOM 656 O O . TRP A 1 84 ? -27.329 0.317 -22.984 1.00 40.09 84 TRP A O 1
ATOM 666 N N . PRO A 1 85 ? -28.242 2.002 -21.839 1.00 51.41 85 PRO A N 1
ATOM 667 C CA . PRO A 1 85 ? -28.765 2.642 -23.033 1.00 51.41 85 PRO A CA 1
ATOM 668 C C . PRO A 1 85 ? -27.752 3.678 -23.537 1.00 51.41 85 PRO A C 1
ATOM 670 O O . PRO A 1 85 ? -27.473 4.642 -22.835 1.00 51.41 85 PRO A O 1
ATOM 673 N N . SER A 1 86 ? -27.246 3.420 -24.752 1.00 42.94 86 SER A N 1
ATOM 674 C CA . SER A 1 86 ? -26.607 4.342 -25.721 1.00 42.94 86 SER A CA 1
ATOM 675 C C . SER A 1 86 ? -25.772 5.488 -25.142 1.00 42.94 86 SER A C 1
ATOM 677 O O . SER A 1 86 ? -26.349 6.552 -24.834 1.00 42.94 86 SER A O 1
#